Protein AF-A1U841-F1 (afdb_monomer)

pLDDT: mean 88.02, std 15.62, range [39.38, 98.19]

Nearest PDB structures (foldseek):
  8h43-assembly3_C  TM=8.432E-01  e=4.224E-03  Homo sapiens
  6wat-assembly7_GC  TM=8.559E-01  e=5.678E-03  Homo sapiens
  2l8d-assembly1_A  TM=8.708E-01  e=9.116E-03  Gallus gallus
  2e5p-assembly1_A  TM=8.092E-01  e=6.781E-03  Homo sapiens
  2dig-assembly1_A  TM=8.139E-01  e=2.215E-02  Homo sapiens

Sequence (75 aa):
MNNAAAETMNWQPHTKDDHPIQTGDRLWWSDLNGAEKPRWVEVKQIDLEEGLIFCKDQTDTNLMTVPEELTTQAN

Structure (mmCIF, N/CA/C/O backbone):
data_AF-A1U841-F1
#
_entry.id   AF-A1U841-F1
#
loop_
_atom_site.group_PDB
_atom_site.id
_atom_site.type_symbol
_atom_site.label_atom_id
_atom_site.label_alt_id
_atom_site.label_comp_id
_atom_site.label_asym_id
_atom_site.label_entity_id
_atom_site.label_seq_id
_atom_site.pdbx_PDB_ins_code
_atom_site.Cartn_x
_atom_site.Cartn_y
_atom_site.Cartn_z
_atom_site.occupancy
_atom_site.B_iso_or_equiv
_atom_site.auth_seq_id
_atom_site.auth_comp_id
_atom_site.auth_asym_id
_atom_site.auth_atom_id
_atom_site.pdbx_PDB_model_num
ATOM 1 N N . MET A 1 1 ? 0.174 1.914 -42.070 1.00 39.97 1 MET A N 1
ATOM 2 C CA . MET A 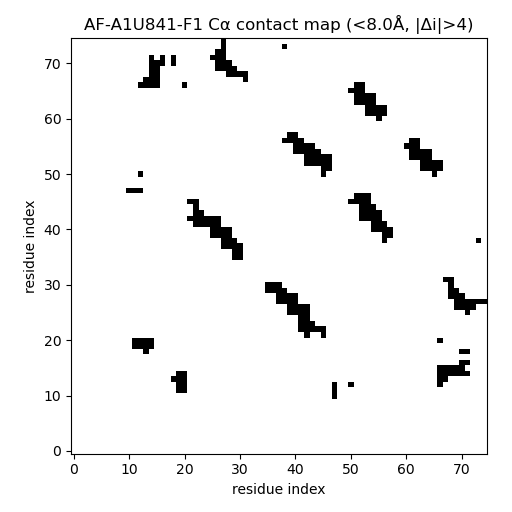1 1 ? -0.456 1.399 -40.838 1.00 39.97 1 MET A CA 1
ATOM 3 C C . MET A 1 1 ? 0.682 1.071 -39.889 1.00 39.97 1 MET A C 1
ATOM 5 O O . MET A 1 1 ? 1.303 0.037 -40.072 1.00 39.97 1 MET A O 1
ATOM 9 N N . ASN A 1 2 ? 1.029 1.972 -38.971 1.00 39.38 2 ASN A N 1
ATOM 10 C CA . ASN A 1 2 ? 2.074 1.704 -37.982 1.00 39.38 2 ASN A CA 1
ATOM 11 C C . ASN A 1 2 ? 1.380 1.523 -36.636 1.00 39.38 2 ASN A C 1
ATOM 13 O O . ASN A 1 2 ? 1.096 2.499 -35.950 1.00 39.38 2 ASN A O 1
ATOM 17 N N . ASN A 1 3 ? 1.068 0.271 -36.299 1.00 42.84 3 ASN A N 1
ATOM 18 C CA . ASN A 1 3 ? 0.770 -0.110 -34.925 1.00 42.84 3 ASN A CA 1
ATOM 19 C C . ASN A 1 3 ? 2.086 -0.011 -34.150 1.00 42.84 3 ASN A C 1
ATOM 21 O O . ASN A 1 3 ? 2.836 -0.980 -34.065 1.00 42.84 3 ASN A O 1
ATOM 25 N N . ALA A 1 4 ? 2.389 1.176 -33.631 1.00 50.62 4 ALA A N 1
ATOM 26 C CA . ALA A 1 4 ? 3.271 1.284 -32.485 1.00 50.62 4 ALA A CA 1
ATOM 27 C C . ALA A 1 4 ? 2.492 0.669 -31.319 1.00 50.62 4 ALA A C 1
ATOM 29 O O . ALA A 1 4 ? 1.662 1.332 -30.701 1.00 50.62 4 ALA A O 1
ATOM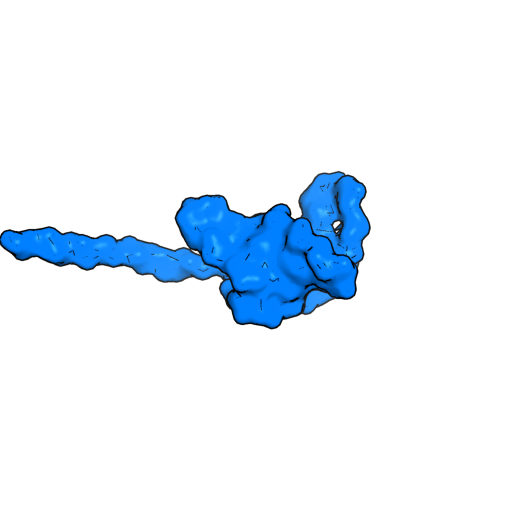 30 N N . ALA A 1 5 ? 2.673 -0.636 -31.102 1.00 49.16 5 ALA A N 1
ATOM 31 C CA . ALA A 1 5 ? 2.347 -1.232 -29.822 1.00 49.16 5 ALA A CA 1
ATOM 32 C C . ALA A 1 5 ? 3.145 -0.420 -28.804 1.00 49.16 5 ALA A C 1
ATOM 34 O O . ALA A 1 5 ? 4.374 -0.452 -28.829 1.00 49.16 5 ALA A O 1
ATOM 35 N N . ALA A 1 6 ? 2.450 0.407 -28.024 1.00 55.66 6 ALA A N 1
ATOM 36 C CA . ALA A 1 6 ? 3.051 1.072 -26.891 1.00 55.66 6 ALA A CA 1
ATOM 37 C C . ALA A 1 6 ? 3.718 -0.034 -26.076 1.00 55.66 6 ALA A C 1
ATOM 39 O O . ALA A 1 6 ? 3.042 -0.963 -25.632 1.00 55.66 6 ALA A O 1
ATOM 40 N N . GLU A 1 7 ? 5.043 0.012 -25.975 1.00 51.00 7 GLU A N 1
ATOM 41 C CA . GLU A 1 7 ? 5.775 -0.753 -24.982 1.00 51.00 7 GLU A CA 1
ATOM 42 C C . GLU A 1 7 ? 5.266 -0.237 -23.640 1.00 51.00 7 GLU A C 1
ATOM 44 O O . GLU A 1 7 ? 5.767 0.747 -23.100 1.00 51.00 7 GLU A O 1
ATOM 49 N N . THR A 1 8 ? 4.183 -0.831 -23.144 1.00 58.03 8 THR A N 1
ATOM 50 C CA . THR A 1 8 ? 3.774 -0.677 -21.760 1.00 58.03 8 THR A CA 1
ATOM 51 C C . THR A 1 8 ? 4.952 -1.204 -20.967 1.00 58.03 8 THR A C 1
ATOM 53 O O . THR A 1 8 ? 5.147 -2.417 -20.873 1.00 58.03 8 THR A O 1
ATOM 56 N N . MET A 1 9 ? 5.810 -0.297 -20.494 1.00 55.38 9 MET A N 1
ATOM 57 C CA . MET A 1 9 ? 6.782 -0.614 -19.463 1.00 55.38 9 MET A CA 1
ATOM 58 C C . MET A 1 9 ? 6.000 -1.365 -18.391 1.00 55.38 9 MET A C 1
ATOM 60 O O . MET A 1 9 ? 5.060 -0.816 -17.821 1.00 55.38 9 MET A O 1
ATOM 64 N N . ASN A 1 10 ? 6.342 -2.637 -18.179 1.00 67.44 10 ASN A N 1
ATOM 65 C CA . ASN A 1 10 ? 5.751 -3.491 -17.150 1.00 67.44 10 ASN A CA 1
ATOM 66 C C . ASN A 1 10 ? 6.255 -3.032 -15.775 1.00 67.44 10 ASN A C 1
ATOM 68 O O . ASN A 1 10 ? 6.901 -3.784 -15.049 1.00 67.44 10 ASN A O 1
ATOM 72 N N . TRP A 1 11 ? 6.062 -1.755 -15.466 1.00 72.44 11 TRP A N 1
ATOM 73 C CA . TRP A 1 11 ? 6.373 -1.203 -14.173 1.00 72.44 11 TRP A CA 1
ATOM 74 C C . TRP A 1 11 ? 5.330 -1.720 -13.187 1.00 72.44 11 TRP A C 1
ATOM 76 O O . TRP A 1 11 ? 4.126 -1.597 -13.410 1.00 72.44 11 TRP A O 1
ATOM 86 N N . GLN A 1 12 ? 5.815 -2.344 -12.121 1.00 88.06 12 GLN A N 1
ATOM 87 C CA . GLN A 1 12 ? 5.007 -2.840 -11.022 1.00 88.06 12 GLN A CA 1
ATOM 88 C C . GLN A 1 12 ? 5.499 -2.154 -9.745 1.00 88.06 12 GLN A C 1
ATOM 90 O O . GLN A 1 12 ? 6.699 -2.228 -9.459 1.00 88.06 12 GLN A O 1
ATOM 95 N N . PRO A 1 13 ? 4.626 -1.485 -8.975 1.00 93.50 13 PRO A N 1
ATOM 96 C CA . PRO A 1 13 ? 5.029 -0.889 -7.711 1.00 93.50 13 PRO A CA 1
ATOM 97 C C . PRO A 1 13 ? 5.403 -1.976 -6.699 1.00 93.50 13 PRO A C 1
ATOM 99 O O . PRO A 1 13 ? 4.789 -3.045 -6.661 1.00 93.50 13 PRO A O 1
ATOM 102 N N . HIS A 1 14 ? 6.411 -1.690 -5.879 1.00 96.56 14 HIS A N 1
ATOM 103 C CA . HIS A 1 14 ? 6.888 -2.572 -4.817 1.00 96.56 14 HIS A CA 1
ATOM 104 C C . HIS A 1 14 ? 6.805 -1.845 -3.479 1.00 96.56 14 HIS A C 1
ATOM 106 O O . HIS A 1 14 ? 7.046 -0.641 -3.415 1.00 96.56 14 HIS A O 1
ATOM 112 N N . THR A 1 15 ? 6.463 -2.570 -2.419 1.00 96.50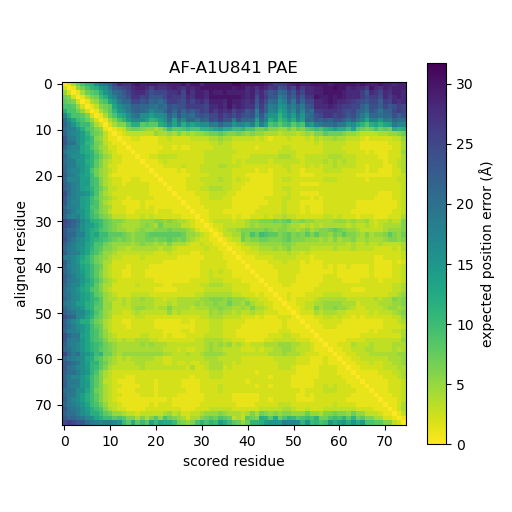 15 THR A N 1
ATOM 113 C CA . THR A 1 15 ? 6.485 -2.050 -1.051 1.00 96.50 15 THR A CA 1
ATOM 114 C C . THR A 1 15 ? 7.890 -1.588 -0.668 1.00 96.50 15 THR A C 1
ATOM 116 O O . THR A 1 15 ? 8.886 -1.921 -1.316 1.00 96.50 15 THR A O 1
ATOM 119 N N . LYS A 1 16 ? 8.004 -0.876 0.454 1.00 95.31 16 LYS A N 1
ATOM 120 C CA . LYS A 1 16 ? 9.301 -0.463 1.005 1.00 95.31 16 LYS A CA 1
ATOM 121 C C . LYS A 1 16 ? 10.251 -1.641 1.285 1.00 95.31 16 LYS A C 1
ATOM 123 O O . LYS A 1 16 ? 11.465 -1.456 1.265 1.00 95.31 16 LYS A O 1
ATOM 128 N N . ASP A 1 17 ? 9.711 -2.825 1.566 1.00 95.50 17 ASP A N 1
ATOM 129 C CA . ASP A 1 17 ? 10.443 -4.083 1.768 1.00 95.50 17 ASP A CA 1
ATOM 130 C C . ASP A 1 17 ? 10.540 -4.959 0.500 1.00 95.50 17 ASP A C 1
ATOM 132 O O . ASP A 1 17 ? 10.811 -6.152 0.604 1.00 95.50 17 ASP A O 1
ATOM 136 N N . ASP A 1 18 ? 10.377 -4.353 -0.682 1.00 95.19 18 ASP A N 1
ATOM 137 C CA . ASP A 1 18 ? 10.582 -4.958 -2.009 1.00 95.19 18 ASP A CA 1
ATOM 138 C C . ASP A 1 18 ? 9.613 -6.110 -2.350 1.00 95.19 18 ASP A C 1
ATOM 140 O O . ASP A 1 18 ? 9.934 -7.030 -3.102 1.00 95.19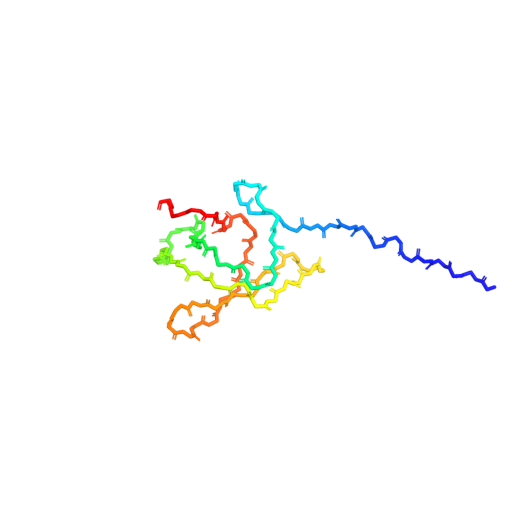 18 ASP A O 1
ATOM 144 N N . HIS A 1 19 ? 8.389 -6.066 -1.813 1.00 94.75 19 HIS A N 1
ATOM 145 C CA . HIS A 1 19 ? 7.307 -6.979 -2.192 1.00 94.75 19 HIS A CA 1
ATOM 146 C C . HIS A 1 19 ? 6.461 -6.375 -3.324 1.00 94.75 19 HIS A C 1
ATOM 148 O O . HIS A 1 19 ? 5.993 -5.243 -3.191 1.00 94.75 19 HIS A O 1
ATOM 154 N N . PRO A 1 20 ? 6.217 -7.100 -4.430 1.00 95.56 20 PRO A N 1
ATOM 155 C CA . PRO A 1 20 ? 5.396 -6.608 -5.532 1.00 95.56 20 PRO A CA 1
ATOM 156 C C . PRO A 1 20 ? 3.944 -6.425 -5.091 1.00 95.56 20 PRO A C 1
ATOM 158 O O . PRO A 1 20 ? 3.309 -7.361 -4.611 1.00 95.56 20 PRO A O 1
ATOM 161 N N . ILE A 1 21 ? 3.390 -5.237 -5.311 1.00 96.25 21 ILE A N 1
ATOM 162 C CA . ILE A 1 21 ? 2.053 -4.894 -4.825 1.00 96.25 21 ILE A CA 1
ATOM 163 C C . ILE A 1 21 ? 0.985 -5.370 -5.814 1.00 96.25 21 ILE A C 1
ATOM 165 O O . ILE A 1 21 ? 1.089 -5.144 -7.026 1.00 96.25 21 ILE A O 1
ATOM 169 N N . GLN A 1 22 ? -0.060 -6.016 -5.292 1.00 96.12 22 GLN A N 1
ATOM 170 C CA . GLN A 1 22 ? -1.194 -6.517 -6.068 1.00 96.12 22 GLN A CA 1
ATOM 171 C C . GLN A 1 22 ? -2.539 -6.123 -5.446 1.00 96.12 22 GLN A C 1
ATOM 173 O O . GLN A 1 22 ? -2.675 -5.960 -4.235 1.00 96.12 22 GLN A O 1
ATOM 178 N N . THR A 1 23 ? -3.577 -5.989 -6.277 1.00 96.69 23 THR A N 1
ATOM 179 C CA . THR A 1 23 ? -4.952 -5.827 -5.783 1.00 96.69 23 THR A CA 1
ATOM 180 C C . THR A 1 23 ? -5.362 -7.034 -4.941 1.00 96.69 23 THR A C 1
ATOM 182 O O . THR A 1 23 ? -5.199 -8.176 -5.362 1.00 96.69 23 THR A O 1
ATOM 185 N N . GLY A 1 24 ? -5.941 -6.772 -3.772 1.00 96.88 24 GLY A N 1
ATOM 186 C CA . GLY A 1 24 ? -6.304 -7.775 -2.774 1.00 96.88 24 GLY A CA 1
ATOM 187 C C . GLY A 1 24 ? -5.216 -8.031 -1.730 1.00 96.88 24 GLY A C 1
ATOM 188 O O . GLY A 1 24 ? -5.505 -8.684 -0.726 1.00 96.88 24 GLY A O 1
ATOM 189 N N . ASP A 1 25 ? -4.001 -7.498 -1.913 1.00 97.12 25 ASP A N 1
ATOM 190 C CA . ASP A 1 25 ? -2.956 -7.606 -0.898 1.00 97.12 25 ASP A CA 1
ATOM 191 C C . ASP A 1 25 ? -3.386 -6.918 0.392 1.00 97.12 25 ASP A C 1
ATOM 193 O O . ASP A 1 25 ? -3.950 -5.820 0.385 1.00 97.12 25 ASP A O 1
ATOM 197 N N . ARG A 1 26 ? -3.066 -7.556 1.517 1.00 97.44 26 ARG A N 1
ATOM 198 C CA . ARG A 1 26 ? -3.196 -6.956 2.839 1.00 97.44 26 ARG A CA 1
ATOM 199 C C . ARG A 1 26 ? -1.817 -6.526 3.318 1.00 97.44 26 ARG A C 1
ATOM 201 O O . ARG A 1 26 ? -0.989 -7.373 3.636 1.00 97.44 26 ARG A O 1
ATOM 208 N N . LEU A 1 27 ? -1.595 -5.218 3.376 1.00 97.62 27 LEU A N 1
ATOM 209 C CA . LEU A 1 27 ? -0.302 -4.598 3.662 1.00 97.62 27 LEU A CA 1
ATOM 210 C C . LEU A 1 27 ? -0.393 -3.716 4.906 1.00 97.62 27 LEU A C 1
ATOM 212 O O . LEU A 1 27 ? -1.462 -3.209 5.260 1.00 97.62 27 LEU A O 1
ATOM 216 N N . TRP A 1 28 ? 0.724 -3.563 5.603 1.00 97.38 28 TRP A N 1
ATOM 217 C CA . TRP A 1 28 ? 0.834 -2.628 6.707 1.00 97.38 28 TRP A CA 1
ATOM 218 C C . TRP A 1 28 ? 1.134 -1.248 6.143 1.00 97.38 28 TRP A C 1
ATOM 220 O O . TRP A 1 28 ? 2.124 -1.071 5.439 1.00 97.38 28 TRP A O 1
ATOM 230 N N . TRP A 1 29 ? 0.266 -0.288 6.436 1.00 97.19 29 TRP A N 1
ATOM 231 C CA . TRP A 1 29 ? 0.438 1.094 6.025 1.00 97.19 29 TRP A CA 1
ATOM 232 C C . TRP A 1 29 ? 0.933 1.946 7.190 1.00 97.19 29 TRP A C 1
ATOM 234 O O . TRP A 1 29 ? 0.415 1.849 8.311 1.00 97.19 29 TRP A O 1
ATOM 244 N N . SER A 1 30 ? 1.899 2.814 6.904 1.00 95.69 30 SER A N 1
ATOM 245 C CA . SER A 1 30 ? 2.388 3.851 7.806 1.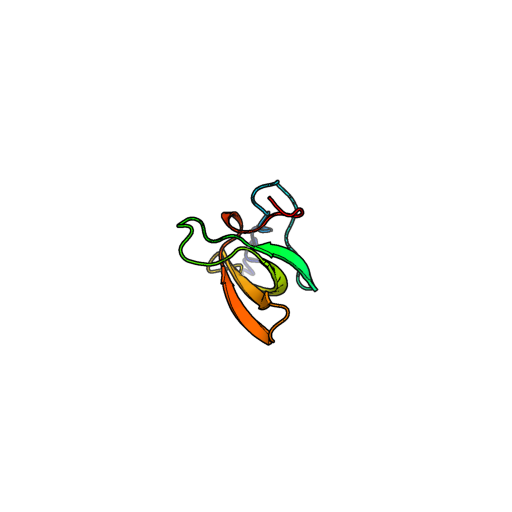00 95.69 30 SER A CA 1
ATOM 246 C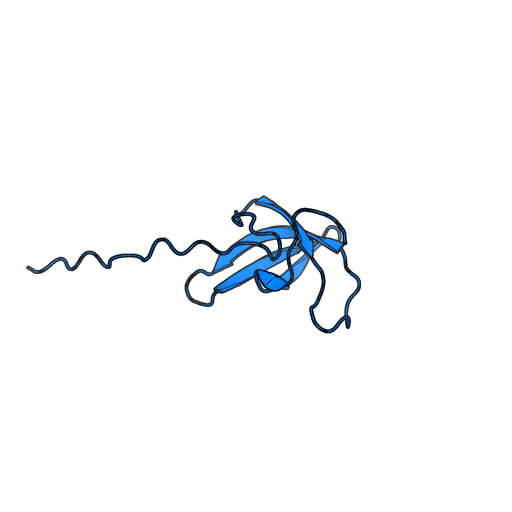 C . SER A 1 30 ? 2.701 5.117 7.015 1.00 95.69 30 SER A C 1
ATOM 248 O O . SER A 1 30 ? 3.576 5.092 6.154 1.00 95.69 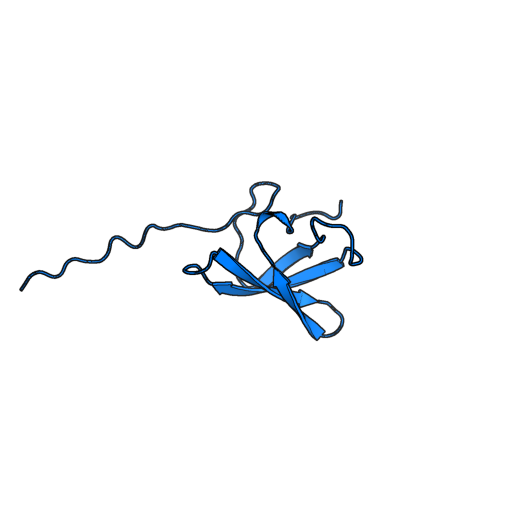30 SER A O 1
ATOM 250 N N . ASP A 1 31 ? 2.053 6.229 7.369 1.00 91.44 31 ASP A N 1
ATOM 251 C CA . ASP A 1 31 ? 2.373 7.558 6.830 1.00 91.44 31 ASP A CA 1
ATOM 252 C C . ASP A 1 31 ? 3.853 7.899 7.067 1.00 91.44 31 ASP A C 1
ATOM 254 O O . ASP A 1 31 ? 4.370 7.740 8.182 1.00 91.44 31 ASP A O 1
ATOM 258 N N . LEU A 1 32 ? 4.526 8.397 6.027 1.00 88.81 32 LEU A N 1
ATOM 259 C CA . LEU A 1 32 ? 5.928 8.827 6.086 1.00 88.81 32 LEU A CA 1
ATOM 260 C C . LEU A 1 32 ? 6.164 9.956 7.098 1.00 88.81 32 LEU A C 1
ATOM 262 O O . LEU A 1 32 ? 7.254 10.057 7.663 1.00 88.81 32 LEU A O 1
ATOM 266 N N . ASN A 1 33 ? 5.156 10.797 7.336 1.00 89.50 33 ASN A N 1
ATOM 267 C CA . ASN A 1 33 ? 5.254 11.951 8.230 1.00 89.50 33 ASN A CA 1
ATOM 268 C C . ASN A 1 33 ? 4.815 11.638 9.669 1.00 89.50 33 ASN A C 1
ATOM 270 O O . ASN A 1 33 ? 4.988 12.475 10.557 1.00 89.50 33 ASN A O 1
ATOM 274 N N . GLY A 1 34 ? 4.249 10.450 9.912 1.00 87.19 34 GLY A N 1
ATOM 275 C CA . GLY A 1 34 ? 3.761 10.025 11.224 1.00 87.19 34 GLY A CA 1
ATOM 276 C C . GLY A 1 34 ? 2.558 10.818 11.749 1.00 87.19 34 GLY A C 1
ATOM 277 O O . GLY A 1 34 ? 2.338 10.849 12.962 1.00 87.19 34 GLY A O 1
ATOM 278 N N . ALA A 1 35 ? 1.784 11.474 10.878 1.00 89.75 35 ALA A N 1
ATOM 279 C CA . ALA A 1 35 ? 0.576 12.204 11.265 1.00 89.75 35 ALA A CA 1
ATOM 280 C C . ALA A 1 35 ? -0.575 11.253 11.622 1.00 89.75 35 ALA A C 1
ATOM 282 O O . ALA A 1 35 ? -1.435 11.577 12.446 1.00 89.75 35 ALA A O 1
ATOM 283 N N . GLU A 1 36 ? -0.575 10.062 11.029 1.00 90.75 36 GLU A N 1
ATOM 284 C CA . GLU A 1 36 ? -1.600 9.051 11.229 1.00 90.75 36 GLU A CA 1
ATOM 285 C C . GLU A 1 36 ? -1.077 7.784 11.907 1.00 90.75 36 GLU A C 1
ATOM 287 O O . GLU A 1 36 ? 0.093 7.417 11.813 1.00 90.75 36 GLU A O 1
ATOM 292 N N . LYS A 1 37 ? -1.982 7.075 12.593 1.00 91.88 37 LYS A N 1
ATOM 293 C CA . LYS A 1 37 ? -1.653 5.800 13.238 1.00 91.88 37 LYS A CA 1
ATOM 294 C C . LYS A 1 37 ? -1.478 4.691 12.187 1.00 91.88 37 LYS A C 1
ATOM 296 O O . LYS A 1 37 ? -2.423 4.480 11.417 1.00 91.88 37 LYS A O 1
ATOM 301 N N . PRO A 1 38 ? -0.359 3.940 12.208 1.00 94.75 38 PRO A N 1
ATOM 302 C CA . PRO A 1 38 ? -0.153 2.793 11.330 1.00 94.75 38 PRO A CA 1
ATOM 303 C C . PRO A 1 38 ? -1.229 1.720 11.507 1.00 94.75 38 PRO A C 1
ATOM 305 O O . PRO A 1 38 ? -1.757 1.533 12.611 1.00 94.75 38 PRO A O 1
ATOM 308 N N . ARG A 1 39 ? -1.580 1.029 10.419 1.00 95.75 39 ARG A N 1
ATOM 309 C CA . ARG A 1 39 ? -2.655 0.024 10.402 1.00 95.75 39 ARG A CA 1
ATOM 310 C C . ARG A 1 39 ? -2.592 -0.877 9.177 1.00 95.75 39 ARG A C 1
ATOM 312 O O . ARG A 1 39 ? -1.992 -0.537 8.165 1.00 95.75 39 ARG A O 1
ATOM 319 N N . TRP A 1 40 ? -3.275 -2.016 9.259 1.00 97.19 40 TRP A N 1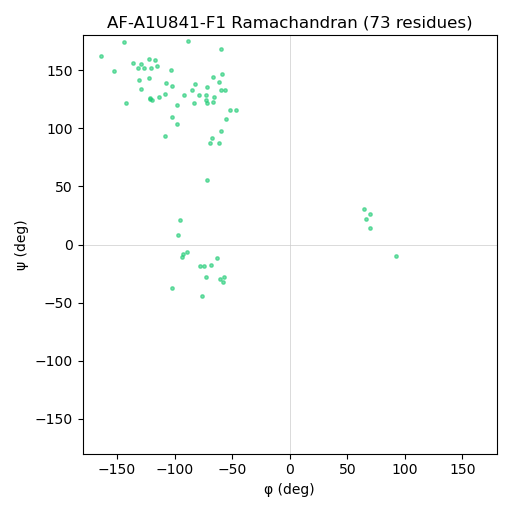
ATOM 320 C CA . TRP A 1 40 ? -3.485 -2.882 8.103 1.00 97.19 40 TRP A CA 1
ATOM 321 C C . TRP A 1 40 ? -4.472 -2.256 7.123 1.00 97.19 40 TRP A C 1
ATOM 323 O O . TRP A 1 40 ? -5.552 -1.806 7.522 1.00 97.19 40 TRP A O 1
ATOM 333 N N . VAL A 1 41 ? -4.124 -2.329 5.845 1.00 97.75 41 VAL A N 1
ATOM 334 C CA . VAL A 1 41 ? -4.966 -1.928 4.723 1.00 97.75 41 VAL A CA 1
ATOM 335 C C . VAL A 1 41 ? -5.028 -3.040 3.682 1.00 97.75 41 VAL A C 1
ATOM 337 O O . VAL A 1 41 ? -4.135 -3.879 3.599 1.00 97.75 41 VAL A O 1
ATOM 340 N N . GLU A 1 42 ? -6.097 -3.058 2.900 1.00 98.19 42 GLU A N 1
ATOM 341 C CA . GLU A 1 42 ? -6.259 -3.925 1.740 1.00 98.19 42 GLU A CA 1
ATOM 342 C C . GLU A 1 42 ? -6.170 -3.089 0.461 1.00 98.19 42 GLU A C 1
ATOM 344 O O . GLU A 1 42 ? -6.875 -2.084 0.330 1.00 98.19 42 GLU A O 1
ATOM 349 N N . VAL A 1 43 ? -5.340 -3.510 -0.490 1.00 97.81 43 VAL A N 1
ATOM 350 C CA . VAL A 1 43 ? -5.182 -2.849 -1.789 1.00 97.81 43 VAL A CA 1
ATOM 351 C C . VAL A 1 43 ? -6.426 -3.097 -2.636 1.00 97.81 43 VAL A C 1
ATOM 353 O O . VAL A 1 43 ? -6.780 -4.236 -2.932 1.00 97.81 43 VAL A O 1
ATOM 356 N N . LYS A 1 44 ? -7.097 -2.029 -3.065 1.00 97.81 44 LYS A N 1
ATOM 357 C CA . LYS A 1 44 ? -8.307 -2.100 -3.899 1.00 97.81 44 LYS A CA 1
ATOM 358 C C . LYS A 1 44 ? -8.026 -1.791 -5.358 1.00 97.81 44 LYS A C 1
ATOM 360 O O . LYS A 1 44 ? -8.606 -2.430 -6.230 1.00 97.81 44 LYS A O 1
ATOM 365 N N . GLN A 1 45 ? -7.131 -0.851 -5.626 1.00 96.69 45 GLN A N 1
ATOM 366 C CA . GLN A 1 45 ? -6.762 -0.457 -6.979 1.00 96.69 45 GLN A CA 1
ATOM 367 C C . GLN A 1 45 ? -5.336 0.088 -6.989 1.00 96.69 45 GLN A C 1
ATOM 369 O O . GLN A 1 45 ? -4.876 0.670 -6.008 1.00 96.69 45 GLN A O 1
ATOM 374 N N . ILE A 1 46 ? -4.655 -0.106 -8.113 1.00 95.31 46 ILE A N 1
ATOM 375 C CA . ILE A 1 46 ? -3.332 0.446 -8.385 1.00 95.31 46 ILE A CA 1
ATOM 376 C C . ILE A 1 46 ? -3.477 1.337 -9.615 1.00 95.31 46 ILE A C 1
ATOM 378 O O . ILE A 1 46 ? -3.974 0.884 -10.648 1.00 95.31 46 ILE A O 1
ATOM 382 N N . ASP A 1 47 ? -3.080 2.596 -9.486 1.00 93.12 47 ASP A N 1
ATOM 383 C CA . ASP A 1 47 ? -2.955 3.527 -10.598 1.00 93.12 47 ASP A CA 1
ATOM 384 C C . ASP A 1 47 ? -1.490 3.566 -11.029 1.00 93.12 47 ASP A C 1
ATOM 386 O O . ASP A 1 47 ? -0.628 4.119 -10.345 1.00 93.12 47 ASP A O 1
ATOM 390 N N . LEU A 1 48 ? -1.207 2.901 -12.148 1.00 88.19 48 LEU A N 1
ATOM 391 C CA . LEU A 1 48 ? 0.147 2.789 -12.682 1.00 88.19 48 LEU A CA 1
ATOM 392 C C . LEU A 1 48 ? 0.606 4.058 -13.408 1.00 88.19 48 LEU A C 1
ATOM 394 O O . LEU A 1 48 ? 1.807 4.216 -13.607 1.00 88.19 48 LEU A O 1
ATOM 398 N N . GLU A 1 49 ? -0.317 4.934 -13.817 1.00 88.06 49 GLU A N 1
ATOM 399 C CA . GLU A 1 49 ? 0.029 6.185 -14.499 1.00 88.06 49 GLU A CA 1
ATOM 400 C C . GLU A 1 49 ? 0.549 7.211 -13.489 1.00 88.06 49 GLU A C 1
ATOM 402 O O . GLU A 1 49 ? 1.586 7.833 -13.717 1.00 88.06 49 GLU A O 1
ATOM 407 N N . GLU A 1 50 ? -0.126 7.323 -12.344 1.00 87.38 50 GLU A N 1
ATOM 408 C CA . GLU A 1 50 ? 0.226 8.267 -11.274 1.00 87.38 50 GLU A CA 1
ATOM 409 C C . GLU A 1 50 ? 1.130 7.651 -10.189 1.00 87.38 50 GLU A C 1
ATOM 411 O O . GLU A 1 50 ? 1.655 8.359 -9.331 1.00 87.38 50 GLU A O 1
ATOM 416 N N . GLY A 1 51 ? 1.319 6.326 -10.195 1.00 89.12 51 GLY A N 1
ATOM 417 C CA . GLY A 1 51 ? 2.086 5.612 -9.168 1.00 89.12 51 GLY A CA 1
ATOM 418 C C . GLY A 1 51 ? 1.399 5.583 -7.797 1.00 89.12 51 GLY A C 1
ATOM 419 O O . GLY A 1 51 ? 2.067 5.477 -6.768 1.00 89.12 51 GLY A O 1
ATOM 420 N N . LEU A 1 52 ? 0.068 5.685 -7.779 1.00 94.44 52 LEU A N 1
ATOM 421 C CA . LEU A 1 52 ? -0.748 5.748 -6.569 1.00 94.44 52 LEU A CA 1
ATOM 422 C C . LEU A 1 52 ? -1.431 4.414 -6.280 1.00 94.44 52 LEU A C 1
ATOM 424 O O . LEU A 1 52 ? -1.799 3.650 -7.175 1.00 94.44 52 LEU A O 1
ATOM 428 N N . ILE A 1 53 ? -1.652 4.149 -4.996 1.00 97.00 53 ILE A N 1
ATOM 429 C CA . ILE A 1 53 ? -2.314 2.939 -4.522 1.00 97.00 53 ILE A CA 1
ATOM 430 C C . ILE A 1 53 ? -3.545 3.346 -3.724 1.00 97.00 53 ILE A C 1
ATOM 432 O O . ILE A 1 53 ? -3.474 4.126 -2.775 1.00 97.00 53 ILE A O 1
ATOM 436 N N . PHE A 1 54 ? -4.688 2.790 -4.107 1.00 97.19 54 PHE A N 1
ATOM 437 C CA . PHE A 1 54 ? -5.946 2.974 -3.404 1.00 97.19 54 PHE A CA 1
ATOM 438 C C . PHE A 1 54 ? -6.188 1.779 -2.500 1.00 97.19 54 PHE A C 1
ATOM 440 O O . PHE A 1 54 ? -6.302 0.635 -2.951 1.00 97.19 54 PHE A O 1
ATOM 447 N N . CYS A 1 55 ? -6.299 2.066 -1.216 1.00 97.50 55 CYS A N 1
ATOM 448 C CA . CYS A 1 55 ? -6.398 1.097 -0.147 1.00 97.50 55 CYS A CA 1
ATOM 449 C C . CYS A 1 55 ? -7.681 1.310 0.656 1.00 97.50 55 CYS A C 1
ATOM 451 O O . CYS A 1 55 ? -8.269 2.393 0.664 1.00 97.50 55 CYS A O 1
ATOM 453 N N . LYS A 1 56 ? -8.099 0.275 1.379 1.00 97.81 56 LYS A N 1
ATOM 454 C CA . LYS A 1 56 ? -9.173 0.360 2.367 1.00 97.81 56 LYS A CA 1
ATOM 455 C C . LYS A 1 56 ? -8.711 -0.234 3.683 1.00 97.81 56 LYS A C 1
ATOM 457 O O . LYS A 1 56 ? -8.127 -1.314 3.685 1.00 97.81 56 LYS A O 1
ATOM 462 N N . ASP A 1 57 ? -8.963 0.441 4.794 1.00 95.62 57 ASP A N 1
ATOM 463 C CA . ASP A 1 57 ? -8.664 -0.128 6.105 1.00 95.62 57 ASP A CA 1
ATOM 464 C C . ASP A 1 57 ? -9.829 -0.961 6.666 1.00 95.62 57 ASP A C 1
ATOM 466 O O . ASP A 1 57 ? -10.925 -1.045 6.111 1.00 95.62 57 ASP A O 1
ATOM 470 N N . GLN A 1 58 ? -9.581 -1.591 7.812 1.00 91.38 58 GLN A N 1
ATOM 471 C CA . GLN A 1 58 ? -10.552 -2.416 8.539 1.00 91.38 58 GLN A CA 1
ATOM 472 C C . GLN A 1 58 ? -11.794 -1.661 9.050 1.00 91.38 58 GLN A C 1
ATOM 474 O O . GLN A 1 58 ? -12.743 -2.294 9.509 1.00 91.38 58 GLN A O 1
ATOM 479 N N . THR A 1 59 ? -11.782 -0.327 9.017 1.00 93.62 59 THR A N 1
ATOM 480 C CA . THR A 1 59 ? -12.914 0.534 9.392 1.00 93.62 59 THR A CA 1
ATOM 481 C C . THR A 1 59 ? -13.731 0.983 8.185 1.00 93.62 59 THR A C 1
ATOM 483 O O . THR A 1 59 ? -14.635 1.799 8.330 1.00 93.62 59 THR A O 1
ATOM 486 N N . ASP A 1 60 ? -13.436 0.429 7.006 1.00 92.31 60 ASP A N 1
ATOM 487 C CA . ASP A 1 60 ? -14.043 0.802 5.733 1.00 92.31 60 ASP A CA 1
ATOM 488 C C . ASP A 1 60 ? -13.620 2.200 5.230 1.00 92.31 60 ASP A C 1
ATOM 490 O O . ASP A 1 60 ? -14.209 2.727 4.284 1.00 92.31 60 ASP A O 1
ATOM 494 N N . THR A 1 61 ? -12.564 2.783 5.809 1.00 94.94 61 THR A N 1
ATOM 495 C CA . THR A 1 61 ? -12.009 4.070 5.371 1.00 94.94 61 THR A CA 1
ATOM 496 C C . THR A 1 61 ? -11.144 3.869 4.130 1.00 94.94 61 THR A C 1
ATOM 498 O O . THR A 1 61 ? -10.254 3.016 4.117 1.00 94.94 61 THR A O 1
ATOM 501 N N . ASN A 1 62 ? -11.397 4.661 3.083 1.00 95.25 62 ASN A N 1
ATOM 502 C CA . ASN A 1 62 ? -10.577 4.664 1.871 1.00 95.25 62 ASN A CA 1
ATOM 503 C C . ASN A 1 62 ? -9.338 5.538 2.078 1.00 95.25 62 ASN A C 1
ATOM 505 O O . ASN A 1 62 ? -9.429 6.633 2.632 1.00 95.25 62 ASN A O 1
ATOM 509 N N . LEU A 1 63 ? -8.200 5.056 1.596 1.00 94.88 63 LEU A N 1
ATOM 510 C CA . LEU A 1 63 ? -6.896 5.691 1.715 1.00 94.88 63 LEU A CA 1
ATOM 511 C C . LEU A 1 63 ? -6.244 5.716 0.337 1.00 94.88 63 LEU A C 1
ATOM 513 O O . LEU A 1 63 ? -6.360 4.762 -0.431 1.00 94.88 63 LEU A O 1
ATOM 517 N N . MET A 1 64 ? -5.554 6.806 0.040 1.00 96.19 64 MET A N 1
ATOM 518 C CA . MET A 1 64 ? -4.694 6.923 -1.129 1.00 96.19 64 MET A CA 1
ATOM 519 C C . MET A 1 64 ? -3.266 7.046 -0.614 1.00 96.19 64 MET A C 1
ATOM 521 O O . MET A 1 64 ? -3.007 7.862 0.267 1.00 96.19 64 MET A O 1
ATOM 525 N N . THR A 1 65 ? -2.378 6.194 -1.104 1.00 95.88 65 THR A N 1
ATOM 526 C CA . THR A 1 65 ? -1.025 6.021 -0.572 1.00 95.88 65 THR A CA 1
ATOM 527 C C . THR A 1 65 ? -0.031 5.745 -1.700 1.00 95.88 65 THR A C 1
ATOM 529 O O . THR A 1 65 ? -0.418 5.602 -2.862 1.00 95.88 65 THR A O 1
ATOM 532 N N . VAL A 1 66 ? 1.251 5.693 -1.350 1.00 96.00 66 VAL A N 1
ATOM 533 C CA . VAL A 1 66 ? 2.379 5.399 -2.236 1.00 96.00 66 VAL A CA 1
ATOM 534 C C . VAL A 1 66 ? 3.087 4.112 -1.789 1.00 96.00 66 VAL A C 1
ATOM 536 O O . VAL A 1 66 ? 2.955 3.709 -0.629 1.00 96.00 66 VAL A O 1
ATOM 539 N N . PRO A 1 67 ? 3.843 3.439 -2.672 1.00 95.75 67 PRO A N 1
ATOM 540 C CA . PRO A 1 67 ? 4.480 2.163 -2.345 1.00 95.75 67 PRO A CA 1
ATOM 541 C C . PRO A 1 67 ? 5.426 2.214 -1.126 1.00 95.75 67 PRO A C 1
ATOM 543 O O . PRO A 1 67 ? 5.504 1.256 -0.356 1.00 95.75 67 PRO A O 1
ATOM 546 N N . GLU A 1 68 ? 6.091 3.347 -0.893 1.00 95.62 68 GLU A N 1
ATOM 547 C CA . GLU A 1 68 ? 7.045 3.563 0.204 1.00 95.62 68 GLU A CA 1
ATOM 548 C C . GLU A 1 68 ? 6.401 3.578 1.601 1.00 95.62 68 GLU A C 1
ATOM 550 O O . GLU A 1 68 ? 7.102 3.427 2.607 1.00 95.62 68 GLU A O 1
ATOM 555 N N . GLU A 1 69 ? 5.082 3.753 1.675 1.00 96.56 69 GLU A N 1
ATOM 556 C CA . GLU A 1 69 ? 4.297 3.721 2.917 1.00 96.56 69 GLU A CA 1
ATOM 557 C C . GLU A 1 69 ? 3.805 2.319 3.281 1.00 96.56 69 GLU A C 1
ATOM 559 O O . GLU A 1 69 ? 3.219 2.123 4.349 1.00 96.56 69 GLU A O 1
ATOM 564 N N . LEU A 1 70 ? 4.022 1.344 2.397 1.00 97.25 70 LEU A N 1
ATOM 565 C CA . LEU A 1 70 ? 3.520 -0.013 2.543 1.00 97.25 70 LEU A CA 1
ATOM 566 C C . LEU A 1 70 ? 4.657 -0.976 2.879 1.00 97.25 70 LEU A C 1
ATOM 568 O O . LEU A 1 70 ? 5.741 -0.903 2.301 1.00 97.25 70 LEU A O 1
ATOM 572 N N . THR A 1 71 ? 4.386 -1.909 3.790 1.00 97.38 71 THR A N 1
ATOM 573 C CA . THR A 1 71 ? 5.248 -3.058 4.102 1.00 97.38 71 THR A CA 1
ATOM 574 C C . THR A 1 71 ? 4.436 -4.341 4.242 1.00 97.38 71 THR A C 1
ATOM 576 O O . THR A 1 71 ? 3.241 -4.310 4.551 1.00 97.38 71 THR A O 1
ATOM 579 N N . THR A 1 72 ? 5.068 -5.500 4.045 1.00 96.06 72 THR A N 1
ATOM 580 C CA . THR A 1 72 ? 4.392 -6.801 4.234 1.00 96.06 72 THR A CA 1
ATOM 581 C C . THR A 1 72 ? 4.180 -7.161 5.702 1.00 96.06 72 THR A C 1
ATOM 583 O O . THR A 1 72 ? 3.343 -8.003 6.029 1.00 96.06 72 THR A O 1
ATOM 586 N N . GLN A 1 73 ? 4.927 -6.521 6.601 1.00 91.25 73 GLN A N 1
ATOM 587 C CA .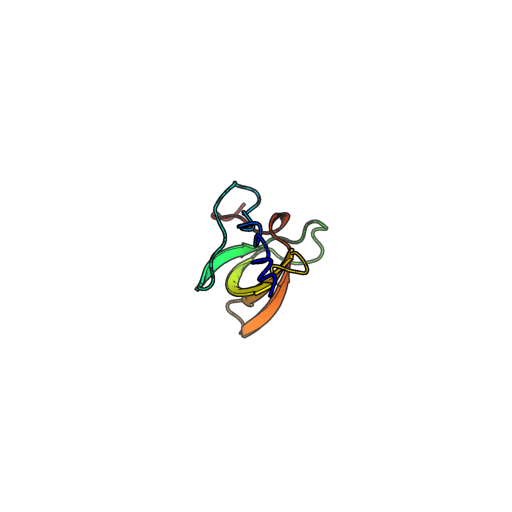 GLN A 1 73 ? 4.884 -6.755 8.039 1.00 91.25 73 GLN A CA 1
ATOM 588 C C . GLN A 1 73 ? 4.646 -5.453 8.796 1.00 91.25 73 GLN A C 1
ATOM 590 O O . GLN A 1 73 ? 5.013 -4.371 8.334 1.00 91.25 73 GLN A O 1
ATOM 595 N N . ALA A 1 74 ? 4.032 -5.577 9.973 1.00 84.06 74 ALA A N 1
ATOM 596 C CA . ALA A 1 74 ? 3.906 -4.464 10.895 1.00 84.06 74 ALA A CA 1
ATOM 597 C C . ALA A 1 74 ? 5.287 -4.071 11.430 1.00 84.06 74 ALA A C 1
ATOM 599 O O . ALA A 1 74 ? 5.979 -4.911 12.008 1.00 84.06 74 ALA A O 1
ATOM 600 N N . ASN A 1 75 ? 5.655 -2.807 11.217 1.00 69.75 75 ASN A N 1
ATOM 601 C CA . ASN A 1 75 ? 6.835 -2.176 11.814 1.00 69.75 75 ASN A CA 1
ATOM 602 C C . ASN A 1 75 ? 6.507 -1.572 13.179 1.00 69.75 75 ASN A C 1
ATOM 604 O O . ASN A 1 75 ? 5.375 -1.050 13.328 1.00 69.75 75 ASN A O 1
#

Secondary structure (DSSP, 8-state):
-------------B-TTSPBP-TT-EEEE--TTS-S--EEEEEEEEETTTTEEEEEETTS-EEEE-GGGEESS--

Mean predicted aligned error: 6.43 Å

Foldseek 3Di:
DDPPPPPPPPDFQAALVGHGDDQQDWWWFDDPVRPDDIAIWGFHDADPVVQWTWTAGPVRDIDIDHRDRTDRDDD

Solvent-accessible surface area (backbone atoms only — not comparable to full-atom values): 4613 Å² total; per-residue (Å²): 137,82,82,74,73,75,80,72,73,87,76,71,61,39,24,64,76,70,46,78,66,51,72,70,40,69,32,23,38,39,56,91,84,62,86,54,85,65,45,62,28,33,32,70,44,75,41,79,89,81,60,38,35,36,28,34,35,91,85,73,47,78,44,79,46,48,42,77,33,27,25,87,55,85,128

Organism: Marinobacter nauticus (strain ATCC 700491 / DSM 11845 / VT8) (NCBI:txid351348)

Radius of gyration: 14.38 Å; Cα contacts (8 Å, |Δi|>4): 137; chains: 1; bounding box: 25×20×54 Å